Protein AF-A0A9C9YVS9-F1 (afdb_monomer_lite)

Sequence (128 aa):
MIAVLVFAVAVLLFAGLVVTGYFLALFRKDQLGMRKVLLALVAEMRADRQRLEKLQDRIDGVRREFSLQLAGDDDEVIAEAIRMARQGATAEQIRMTFDLRPSEANIIVSSHGRSARQETAAWQEVGL

Structure (mmCIF, N/CA/C/O backbone):
data_AF-A0A9C9YVS9-F1
#
_entry.id   AF-A0A9C9YVS9-F1
#
loop_
_atom_site.group_PDB
_atom_site.id
_atom_site.type_symbol
_atom_site.label_atom_id
_atom_site.label_alt_id
_atom_site.label_comp_id
_atom_site.label_asym_id
_atom_site.label_entity_id
_atom_site.label_seq_id
_atom_site.pdbx_PDB_ins_code
_atom_site.Cartn_x
_atom_site.Cartn_y
_atom_site.Cartn_z
_atom_site.occupancy
_atom_site.B_iso_or_equiv
_atom_site.auth_seq_id
_atom_site.auth_comp_id
_atom_site.auth_asym_id
_atom_site.auth_atom_id
_atom_site.pdbx_PDB_model_num
ATOM 1 N N . MET A 1 1 ? 48.724 6.780 -53.079 1.00 70.50 1 MET A N 1
ATOM 2 C CA . MET A 1 1 ? 48.610 7.308 -51.697 1.00 70.50 1 MET A CA 1
ATOM 3 C C . MET A 1 1 ? 47.251 7.941 -51.403 1.00 70.50 1 MET A C 1
ATOM 5 O O . MET A 1 1 ? 46.640 7.539 -50.426 1.00 70.50 1 MET A O 1
ATOM 9 N N . ILE A 1 2 ? 46.737 8.856 -52.236 1.00 85.06 2 ILE A N 1
ATOM 10 C CA . ILE A 1 2 ? 45.465 9.569 -51.978 1.00 85.06 2 ILE A CA 1
ATOM 11 C C . ILE A 1 2 ? 44.259 8.617 -51.846 1.00 85.06 2 ILE A C 1
ATOM 13 O O . ILE A 1 2 ? 43.499 8.729 -50.892 1.00 85.06 2 ILE A O 1
ATOM 17 N N . ALA A 1 3 ? 44.123 7.624 -52.732 1.00 85.25 3 ALA A N 1
ATOM 18 C CA . ALA A 1 3 ? 43.015 6.660 -52.682 1.00 85.25 3 ALA A CA 1
ATOM 19 C C . ALA A 1 3 ? 42.973 5.830 -51.381 1.00 85.25 3 ALA A C 1
ATOM 21 O O . ALA A 1 3 ? 41.900 5.550 -50.858 1.00 85.25 3 ALA A O 1
ATOM 22 N N . VAL A 1 4 ? 44.141 5.488 -50.826 1.00 88.88 4 VAL A N 1
ATOM 23 C CA . VAL A 1 4 ? 44.252 4.740 -49.561 1.00 88.88 4 VAL A CA 1
ATOM 24 C C . VAL A 1 4 ? 43.818 5.611 -48.380 1.00 88.88 4 VAL A C 1
ATOM 26 O O . VAL A 1 4 ? 43.120 5.136 -47.489 1.00 88.88 4 VAL A O 1
ATOM 29 N N . LEU A 1 5 ? 44.173 6.899 -48.401 1.00 90.62 5 LEU A N 1
ATOM 30 C CA . LEU A 1 5 ? 43.772 7.858 -47.372 1.00 90.62 5 LEU A CA 1
ATOM 31 C C . LEU A 1 5 ? 42.252 8.088 -47.380 1.00 90.62 5 LEU A C 1
ATOM 33 O O . LEU A 1 5 ? 41.618 8.055 -46.330 1.00 90.62 5 LEU A O 1
ATOM 37 N N . VAL A 1 6 ? 41.657 8.252 -48.566 1.00 90.62 6 VAL A N 1
ATOM 38 C CA . VAL A 1 6 ? 40.201 8.409 -48.724 1.00 90.62 6 VAL A CA 1
ATOM 39 C C . VAL A 1 6 ? 39.458 7.170 -48.222 1.00 90.62 6 VAL A C 1
ATOM 41 O O . VAL A 1 6 ? 38.469 7.298 -47.503 1.00 90.62 6 VAL A O 1
ATOM 44 N N . PHE A 1 7 ? 39.959 5.974 -48.538 1.00 92.56 7 PHE A N 1
ATOM 45 C CA . PHE A 1 7 ? 39.374 4.727 -48.052 1.00 92.56 7 PHE A CA 1
ATOM 46 C C . PHE A 1 7 ? 39.447 4.610 -46.522 1.00 92.56 7 PHE A C 1
ATOM 48 O O . PHE A 1 7 ? 38.448 4.294 -45.881 1.00 92.56 7 PHE A O 1
ATOM 55 N N . ALA A 1 8 ? 40.595 4.938 -45.921 1.00 91.25 8 ALA A N 1
ATOM 56 C CA . ALA A 1 8 ? 40.760 4.921 -44.468 1.00 91.25 8 ALA A CA 1
ATOM 57 C C . ALA A 1 8 ? 39.798 5.891 -43.756 1.00 91.25 8 ALA A C 1
ATOM 59 O O . ALA A 1 8 ? 39.190 5.529 -42.749 1.00 91.25 8 ALA A O 1
ATOM 60 N N . VAL A 1 9 ? 39.604 7.095 -44.306 1.00 92.50 9 VAL A N 1
ATOM 61 C CA . VAL A 1 9 ? 38.647 8.079 -43.773 1.00 92.50 9 VAL A CA 1
ATOM 62 C C . VAL A 1 9 ? 37.205 7.580 -43.901 1.00 92.50 9 VAL A C 1
ATOM 64 O O . VAL A 1 9 ? 36.436 7.693 -42.948 1.00 92.50 9 VAL A O 1
ATOM 67 N N . ALA A 1 10 ? 36.836 6.978 -45.036 1.00 92.06 10 ALA A N 1
ATOM 68 C CA . ALA A 1 10 ? 35.496 6.430 -45.243 1.00 92.06 10 ALA A CA 1
ATOM 69 C C . ALA A 1 10 ? 35.163 5.304 -44.247 1.00 92.06 10 ALA A C 1
ATOM 71 O O . ALA A 1 10 ? 34.064 5.276 -43.693 1.00 92.06 10 ALA A O 1
ATOM 72 N N . VAL A 1 11 ? 36.124 4.418 -43.965 1.00 93.81 11 VAL A N 1
ATOM 73 C CA . VAL A 1 11 ? 35.966 3.345 -42.969 1.00 93.81 11 VAL A CA 1
ATOM 74 C C . VAL A 1 11 ? 35.788 3.915 -41.560 1.00 93.81 11 VAL A C 1
ATOM 76 O O . VAL A 1 11 ? 34.925 3.450 -40.818 1.00 93.81 11 VAL A O 1
ATOM 79 N N . LEU A 1 12 ? 36.548 4.952 -41.200 1.00 92.94 12 LEU A N 1
ATOM 80 C CA . LEU A 1 12 ? 36.432 5.631 -39.905 1.00 92.94 12 LEU A CA 1
ATOM 81 C C . LEU A 1 12 ? 35.065 6.299 -39.716 1.00 92.94 12 LEU A C 1
ATOM 83 O O . LEU A 1 12 ? 34.452 6.160 -38.658 1.00 92.94 12 LEU A O 1
ATOM 87 N N . LEU A 1 13 ? 34.562 6.976 -40.751 1.00 93.62 13 LEU A N 1
ATOM 88 C CA . LEU A 1 13 ? 33.230 7.582 -40.728 1.00 93.62 13 LEU A CA 1
ATOM 89 C C . LEU A 1 13 ? 32.133 6.524 -40.607 1.00 93.62 13 LEU A C 1
ATOM 91 O O . LEU A 1 13 ? 31.203 6.692 -39.820 1.00 93.62 13 LEU A O 1
ATOM 95 N N . PHE A 1 14 ? 32.260 5.415 -41.339 1.00 94.12 14 PHE A N 1
ATOM 96 C CA . PHE A 1 14 ? 31.303 4.316 -41.266 1.00 94.12 14 PHE A CA 1
ATOM 97 C C . PHE A 1 14 ? 31.297 3.660 -39.880 1.00 94.12 14 PHE A C 1
ATOM 99 O O . PHE A 1 14 ? 30.232 3.464 -39.296 1.00 94.12 14 PHE A O 1
ATOM 106 N N . ALA A 1 15 ? 32.475 3.390 -39.312 1.00 92.31 15 ALA A N 1
ATOM 107 C CA . ALA A 1 15 ? 32.604 2.860 -37.958 1.00 92.31 15 ALA A CA 1
ATOM 108 C C . ALA A 1 15 ? 31.991 3.810 -36.917 1.00 92.31 15 ALA A C 1
ATOM 110 O O . ALA A 1 15 ? 31.237 3.366 -36.051 1.00 92.31 15 ALA A O 1
ATOM 111 N N . GLY A 1 16 ? 32.239 5.119 -37.0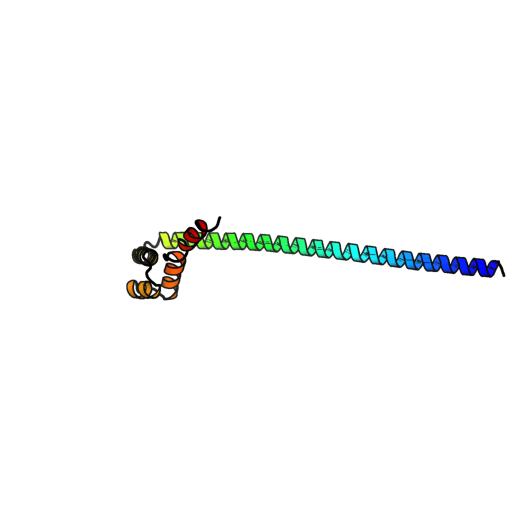41 1.00 91.44 16 GLY A N 1
ATOM 112 C CA . GLY A 1 16 ? 31.616 6.134 -36.192 1.00 91.44 16 GLY A CA 1
ATOM 113 C 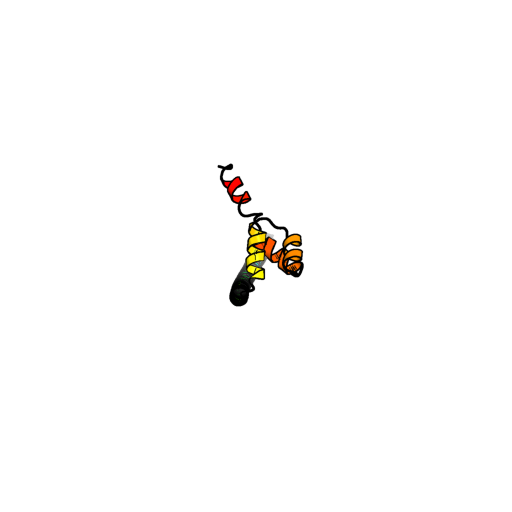C . GLY A 1 16 ? 30.089 6.099 -36.271 1.00 91.44 16 GLY A C 1
ATOM 114 O O . GLY A 1 16 ? 29.419 6.068 -35.242 1.00 91.44 16 GLY A O 1
ATOM 115 N N . LEU A 1 17 ? 29.533 6.008 -37.481 1.00 94.25 17 LEU A N 1
ATOM 116 C CA . LEU A 1 17 ? 28.087 5.980 -37.710 1.00 94.25 17 LEU A CA 1
ATOM 117 C C . LEU A 1 17 ? 27.430 4.721 -37.120 1.00 94.25 17 LEU A C 1
ATOM 119 O O . LEU A 1 17 ? 26.365 4.810 -36.507 1.00 94.25 17 LEU A O 1
ATOM 123 N N . VAL A 1 18 ? 28.092 3.564 -37.231 1.00 93.62 18 VAL A N 1
ATOM 124 C CA . VAL A 1 18 ? 27.640 2.305 -36.616 1.00 93.62 18 VAL A CA 1
ATOM 125 C C . VAL A 1 18 ? 27.635 2.407 -35.091 1.00 93.62 18 VAL A C 1
ATOM 127 O O . VAL A 1 18 ? 26.645 2.036 -34.460 1.00 93.62 18 VAL A O 1
ATOM 130 N N . VAL A 1 19 ? 28.698 2.952 -34.491 1.00 93.19 19 VAL A N 1
ATOM 131 C CA . VAL A 1 19 ? 28.785 3.134 -33.034 1.00 93.19 19 VAL A CA 1
ATOM 132 C C . VAL A 1 19 ? 27.699 4.094 -32.549 1.00 93.19 19 VAL A C 1
ATOM 134 O O . VAL A 1 19 ? 26.947 3.755 -31.637 1.00 93.19 19 VAL A O 1
ATOM 137 N N . THR A 1 20 ? 27.541 5.257 -33.185 1.00 91.56 20 THR A N 1
ATOM 138 C CA . THR A 1 20 ? 26.494 6.221 -32.818 1.00 91.56 20 THR A CA 1
ATOM 139 C C . THR A 1 20 ? 25.092 5.626 -32.967 1.00 91.56 20 THR A C 1
ATOM 141 O O . THR A 1 20 ? 24.258 5.800 -32.077 1.00 91.56 20 THR A O 1
ATOM 144 N N . GLY A 1 21 ? 24.831 4.879 -34.044 1.00 90.38 21 GLY A N 1
ATOM 145 C CA . GLY A 1 21 ? 23.557 4.189 -34.253 1.00 90.38 21 GLY A CA 1
ATOM 146 C C . GLY A 1 21 ? 23.270 3.129 -33.187 1.00 90.38 21 GLY A C 1
ATOM 147 O O . GLY A 1 21 ? 22.152 3.055 -32.673 1.00 90.38 21 GLY A O 1
ATOM 148 N N . TYR A 1 22 ? 24.289 2.357 -32.800 1.00 89.56 22 TYR A N 1
ATOM 149 C CA . TYR A 1 22 ? 24.189 1.355 -31.741 1.00 89.56 22 TYR A CA 1
ATOM 150 C C . TYR A 1 22 ? 23.870 1.987 -30.380 1.00 89.56 22 TYR A C 1
ATOM 152 O O . TYR A 1 22 ? 22.947 1.544 -29.693 1.00 89.56 22 TYR A O 1
ATOM 160 N N . PHE A 1 23 ? 24.557 3.076 -30.023 1.00 84.12 23 PHE A N 1
ATOM 161 C CA . PHE A 1 23 ? 24.257 3.828 -28.804 1.00 84.12 23 PHE A CA 1
ATOM 162 C C . PHE A 1 23 ? 22.829 4.391 -28.818 1.00 84.12 23 PHE A C 1
ATOM 164 O O . PHE A 1 23 ? 22.105 4.235 -27.836 1.00 84.12 23 PHE A O 1
ATOM 171 N N . LEU A 1 24 ? 22.368 4.970 -29.934 1.00 85.12 24 LEU A N 1
ATOM 172 C CA . LEU A 1 24 ? 20.992 5.471 -30.050 1.00 85.12 24 LEU A CA 1
ATOM 173 C C . LEU A 1 24 ? 19.940 4.368 -29.840 1.00 85.12 24 LEU A C 1
ATOM 175 O O . LEU A 1 24 ? 18.903 4.601 -29.212 1.00 85.12 24 LEU A O 1
ATOM 179 N N . ALA A 1 25 ? 20.197 3.169 -30.370 1.00 83.06 25 ALA A N 1
ATOM 180 C CA . ALA A 1 25 ? 19.311 2.020 -30.221 1.00 83.06 25 ALA A CA 1
ATOM 181 C C . ALA A 1 25 ? 19.241 1.531 -28.763 1.00 83.06 25 ALA A C 1
ATOM 183 O O . ALA A 1 25 ? 18.147 1.252 -28.265 1.00 83.06 25 ALA A O 1
ATOM 184 N N . LEU A 1 26 ? 20.382 1.493 -28.067 1.00 79.38 26 LEU A N 1
ATOM 185 C CA . LEU A 1 26 ? 20.467 1.183 -26.636 1.00 79.38 26 LEU A CA 1
ATOM 186 C C . LEU A 1 26 ? 19.678 2.186 -25.788 1.00 79.38 26 LEU A C 1
ATOM 188 O O . LEU A 1 26 ? 18.801 1.784 -25.025 1.00 79.38 26 LEU A O 1
ATOM 192 N N . PHE A 1 27 ? 19.896 3.487 -25.998 1.00 74.88 27 PHE A N 1
ATOM 193 C CA . PHE A 1 27 ? 19.186 4.533 -25.254 1.00 74.88 27 PHE A CA 1
ATOM 194 C C . PHE A 1 27 ? 17.665 4.475 -25.456 1.00 74.88 27 PHE A C 1
ATOM 196 O O . PHE A 1 27 ? 16.901 4.633 -24.501 1.00 74.88 27 PHE A O 1
ATOM 203 N N . ARG A 1 28 ? 17.193 4.207 -26.682 1.00 74.94 28 ARG A N 1
ATOM 204 C CA . ARG A 1 28 ? 15.754 4.022 -26.940 1.00 74.94 28 ARG A CA 1
ATOM 205 C C . ARG A 1 28 ? 15.189 2.800 -26.220 1.00 74.94 28 ARG A C 1
ATOM 207 O O . ARG A 1 28 ? 14.073 2.869 -25.702 1.00 74.94 28 ARG A O 1
ATOM 214 N N . LYS A 1 29 ? 15.934 1.693 -26.185 1.00 75.69 29 LYS A N 1
ATOM 215 C CA . LYS A 1 29 ? 15.510 0.460 -25.513 1.00 75.69 29 LYS A CA 1
ATOM 216 C C . LYS A 1 29 ? 15.389 0.656 -23.999 1.00 75.69 29 LYS A C 1
ATOM 218 O O . LYS A 1 29 ? 14.367 0.257 -23.438 1.00 75.69 29 LYS A O 1
ATOM 223 N N . ASP A 1 30 ? 16.345 1.338 -23.373 1.00 70.12 30 ASP A N 1
ATOM 224 C CA . ASP A 1 30 ? 16.315 1.621 -21.931 1.00 70.12 30 ASP A CA 1
ATOM 225 C C . ASP A 1 30 ? 15.153 2.536 -21.531 1.00 70.12 30 ASP A C 1
ATOM 227 O O . ASP A 1 30 ? 14.451 2.268 -20.551 1.00 70.12 30 ASP A O 1
ATOM 231 N N . GLN A 1 31 ? 14.859 3.572 -22.324 1.00 69.31 31 GLN A N 1
ATOM 232 C CA . GLN A 1 31 ? 13.717 4.446 -22.040 1.00 69.31 31 GLN A CA 1
ATOM 233 C C . GLN A 1 31 ? 12.365 3.737 -22.188 1.00 69.31 31 GLN A C 1
ATOM 235 O O . GLN A 1 31 ? 11.440 3.986 -21.410 1.00 69.31 31 GLN A O 1
ATOM 240 N N . LEU A 1 32 ? 12.235 2.834 -23.163 1.00 69.00 32 LEU A N 1
ATOM 241 C CA . LEU A 1 32 ? 11.024 2.030 -23.342 1.00 69.00 32 LEU A CA 1
ATOM 242 C C . LEU A 1 32 ? 10.856 0.993 -22.224 1.00 69.00 32 LEU A C 1
ATOM 244 O O . LEU A 1 32 ? 9.728 0.752 -21.791 1.00 69.00 32 LEU A O 1
ATOM 248 N N . GLY A 1 33 ? 11.957 0.412 -21.738 1.00 73.38 33 GLY A N 1
ATOM 249 C CA . GLY A 1 33 ? 11.962 -0.497 -20.591 1.00 73.38 33 GLY A CA 1
ATOM 250 C C . GLY A 1 33 ? 11.479 0.192 -19.316 1.00 73.38 33 GLY A C 1
ATOM 251 O O . GLY A 1 33 ? 10.507 -0.256 -18.708 1.00 73.38 33 GLY A O 1
ATOM 252 N N . MET A 1 34 ? 12.074 1.338 -18.969 1.00 73.38 34 MET A N 1
ATOM 253 C CA . MET A 1 34 ? 11.684 2.110 -17.781 1.00 73.38 34 MET A CA 1
ATOM 254 C C . MET A 1 34 ? 10.221 2.547 -17.809 1.00 73.38 34 MET A C 1
ATOM 256 O O . MET A 1 34 ? 9.526 2.423 -16.804 1.00 73.38 34 MET A O 1
ATOM 260 N N . ARG A 1 35 ? 9.716 3.018 -18.957 1.00 72.06 35 ARG A N 1
ATOM 261 C CA . ARG A 1 35 ? 8.303 3.416 -19.083 1.00 72.06 35 ARG A CA 1
ATOM 262 C C . ARG A 1 35 ? 7.350 2.254 -18.820 1.00 72.06 35 ARG A C 1
ATOM 264 O O . ARG A 1 35 ? 6.340 2.446 -18.153 1.00 72.06 35 ARG A O 1
ATOM 271 N N . LYS A 1 36 ? 7.667 1.052 -19.311 1.00 7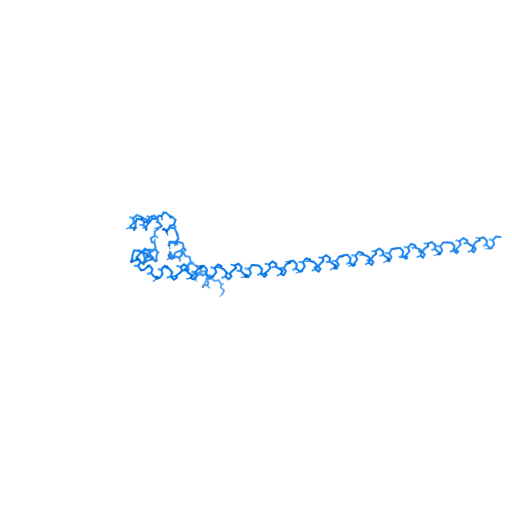3.69 36 LYS A N 1
ATOM 272 C CA . LYS A 1 36 ? 6.853 -0.146 -19.059 1.00 73.69 36 LYS A CA 1
ATOM 273 C C . LYS A 1 36 ? 6.867 -0.544 -17.586 1.00 73.69 36 LYS A C 1
ATOM 275 O O . LYS A 1 36 ? 5.809 -0.847 -17.048 1.00 73.69 36 LYS A O 1
ATOM 280 N N . VAL A 1 37 ? 8.031 -0.488 -16.937 1.00 77.81 37 VAL A N 1
ATOM 281 C CA . VAL A 1 37 ? 8.164 -0.782 -15.500 1.00 77.81 37 VAL A CA 1
ATOM 282 C C . VAL A 1 37 ? 7.387 0.232 -14.659 1.00 77.81 37 VAL A C 1
ATOM 284 O O . VAL A 1 37 ? 6.632 -0.162 -13.779 1.00 77.81 37 VAL A O 1
ATOM 287 N N . LEU A 1 38 ? 7.491 1.527 -14.974 1.00 77.06 38 LEU A N 1
ATOM 288 C CA . LEU A 1 38 ? 6.731 2.579 -14.293 1.00 77.06 38 LEU A CA 1
ATOM 289 C C . LEU A 1 38 ? 5.218 2.399 -14.464 1.00 77.06 38 LEU A C 1
ATOM 291 O O . LEU A 1 38 ? 4.474 2.533 -13.498 1.00 77.06 38 LEU A O 1
ATOM 295 N N . LEU A 1 39 ? 4.753 2.064 -15.670 1.00 81.75 39 LEU A N 1
ATOM 296 C CA . LEU A 1 39 ? 3.333 1.798 -15.916 1.00 81.75 39 LEU A CA 1
ATOM 297 C C . LEU A 1 39 ? 2.837 0.557 -15.165 1.00 81.75 39 LEU A C 1
ATOM 299 O O . LEU A 1 39 ? 1.736 0.592 -14.619 1.00 81.75 39 LEU A O 1
ATOM 303 N N . ALA A 1 40 ? 3.643 -0.505 -15.104 1.00 80.88 40 ALA A N 1
ATOM 304 C CA . ALA A 1 40 ? 3.321 -1.705 -14.338 1.00 80.88 40 ALA A CA 1
ATOM 305 C C . ALA A 1 40 ? 3.226 -1.400 -12.834 1.00 80.88 40 ALA A C 1
ATOM 307 O O . ALA A 1 40 ? 2.219 -1.726 -12.212 1.00 80.88 40 ALA A O 1
ATOM 308 N N . LEU A 1 41 ? 4.204 -0.674 -12.282 1.00 81.19 41 LEU A N 1
ATOM 309 C CA . LEU A 1 41 ? 4.218 -0.272 -10.874 1.00 81.19 41 LEU A CA 1
ATOM 310 C C . LEU A 1 41 ? 3.013 0.617 -10.520 1.00 81.19 41 LEU A C 1
ATOM 312 O O . LEU A 1 41 ? 2.378 0.440 -9.485 1.00 81.19 41 LEU A O 1
ATOM 316 N N . VAL A 1 42 ? 2.657 1.565 -11.393 1.00 83.31 42 VAL A N 1
ATOM 317 C CA . VAL A 1 42 ? 1.481 2.429 -11.196 1.00 83.31 42 VAL A CA 1
ATOM 318 C C . VAL A 1 42 ? 0.175 1.633 -11.263 1.00 83.31 42 VAL A C 1
ATOM 320 O O . VAL A 1 42 ? -0.752 1.925 -10.505 1.00 83.31 42 VAL A O 1
ATOM 323 N N . ALA A 1 43 ? 0.081 0.635 -12.143 1.00 82.25 43 ALA A N 1
ATOM 324 C CA . ALA A 1 43 ? -1.085 -0.242 -12.215 1.00 82.25 43 ALA A CA 1
ATOM 325 C C . ALA A 1 43 ? -1.233 -1.096 -10.946 1.00 82.25 43 ALA A C 1
ATOM 327 O O . ALA A 1 43 ? -2.338 -1.214 -10.417 1.00 82.25 43 ALA A O 1
ATOM 328 N N . GLU A 1 44 ? -0.125 -1.620 -10.424 1.00 80.81 44 GLU A N 1
ATOM 329 C CA . GLU A 1 44 ? -0.093 -2.418 -9.197 1.00 80.81 44 GLU A CA 1
ATOM 330 C C . GLU A 1 44 ? -0.471 -1.582 -7.965 1.00 80.81 44 GLU A C 1
ATOM 332 O O . GLU A 1 44 ? -1.393 -1.944 -7.236 1.00 80.81 44 GLU A O 1
ATOM 337 N N . MET A 1 45 ? 0.092 -0.375 -7.820 1.00 79.31 45 MET A N 1
ATOM 338 C CA . MET A 1 45 ? -0.296 0.563 -6.754 1.00 79.31 45 MET A CA 1
ATOM 339 C C . MET A 1 45 ? -1.788 0.935 -6.792 1.00 79.31 45 MET A C 1
ATOM 341 O O . MET A 1 45 ? -2.419 1.107 -5.747 1.00 79.31 45 MET A O 1
ATOM 345 N N . ARG A 1 46 ? -2.380 1.073 -7.987 1.00 82.56 46 ARG A N 1
ATOM 346 C CA . ARG A 1 46 ? -3.826 1.327 -8.127 1.00 82.56 46 ARG A CA 1
ATOM 347 C C . ARG A 1 46 ? -4.660 0.121 -7.703 1.00 82.56 46 ARG A C 1
ATOM 349 O O . ARG A 1 46 ? -5.678 0.308 -7.038 1.00 82.56 46 ARG A O 1
ATOM 356 N N . ALA A 1 47 ? -4.239 -1.087 -8.069 1.00 82.75 47 ALA A N 1
ATOM 357 C CA . ALA A 1 47 ? -4.916 -2.315 -7.664 1.00 82.75 47 ALA A CA 1
ATOM 358 C C . ALA A 1 47 ? -4.881 -2.496 -6.139 1.00 82.75 47 ALA A C 1
ATOM 360 O O . ALA A 1 47 ? -5.898 -2.842 -5.535 1.00 82.75 47 ALA A O 1
ATOM 361 N N . ASP A 1 48 ? -3.750 -2.188 -5.505 1.00 80.88 48 ASP A N 1
ATOM 362 C CA . ASP A 1 48 ? -3.615 -2.271 -4.051 1.00 80.88 48 ASP A CA 1
ATOM 363 C C . ASP A 1 48 ? -4.442 -1.211 -3.321 1.00 80.88 48 ASP A C 1
ATOM 365 O O . ASP A 1 48 ? -5.093 -1.534 -2.327 1.00 80.88 48 ASP A O 1
ATOM 369 N N . ARG A 1 49 ? -4.545 0.017 -3.851 1.00 80.44 49 ARG A N 1
ATOM 370 C CA . ARG A 1 49 ? -5.493 1.014 -3.321 1.00 80.44 49 ARG A CA 1
ATOM 371 C C . ARG A 1 49 ? -6.936 0.518 -3.342 1.00 80.44 49 ARG A C 1
ATOM 373 O O . ARG A 1 49 ? -7.617 0.606 -2.328 1.00 80.44 49 ARG A O 1
ATOM 380 N N . GLN A 1 50 ? -7.385 -0.063 -4.453 1.00 82.38 50 GLN A N 1
ATOM 381 C CA . GLN A 1 50 ? -8.745 -0.605 -4.551 1.00 82.38 50 GLN A CA 1
ATOM 382 C C . GLN A 1 50 ? -8.985 -1.773 -3.584 1.00 82.38 50 GLN A C 1
ATOM 384 O O . GLN A 1 50 ? -10.099 -1.965 -3.098 1.00 82.38 50 GLN A O 1
ATOM 389 N N . ARG A 1 51 ? -7.957 -2.581 -3.300 1.00 82.31 51 ARG A N 1
ATOM 390 C CA . ARG A 1 51 ? -8.040 -3.644 -2.287 1.00 82.31 51 ARG A CA 1
ATOM 391 C C . ARG A 1 51 ? -8.147 -3.068 -0.879 1.00 82.31 51 ARG A C 1
ATOM 393 O O . ARG A 1 51 ? -8.955 -3.567 -0.101 1.00 82.31 51 ARG A O 1
ATOM 400 N N . LEU A 1 52 ? -7.375 -2.025 -0.572 1.00 77.38 52 LEU A N 1
ATOM 401 C CA . LEU A 1 52 ? -7.429 -1.330 0.713 1.00 77.38 52 LEU A CA 1
ATOM 402 C C . LEU A 1 52 ? -8.784 -0.657 0.942 1.00 77.38 52 LEU A C 1
ATOM 404 O O . LEU A 1 52 ? -9.337 -0.803 2.023 1.00 77.38 52 LEU A O 1
ATOM 408 N N . GLU A 1 53 ? -9.361 -0.0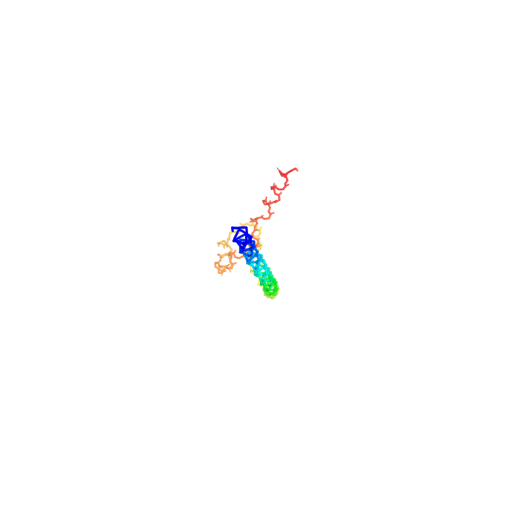12 -0.072 1.00 79.88 53 GLU A N 1
ATOM 409 C CA . GLU A 1 53 ? -10.712 0.564 0.010 1.00 79.88 53 GLU A CA 1
ATOM 410 C C . GLU A 1 53 ? -11.761 -0.514 0.315 1.00 79.88 53 GLU A C 1
ATOM 412 O O . GLU A 1 53 ? -12.542 -0.375 1.249 1.00 79.88 53 GLU A O 1
ATOM 417 N N . LYS A 1 54 ? -11.711 -1.662 -0.374 1.00 82.69 54 LYS A N 1
ATOM 418 C CA . LYS A 1 54 ? -12.618 -2.790 -0.089 1.00 82.69 54 LYS A CA 1
ATOM 419 C C . LYS A 1 54 ? -12.427 -3.385 1.307 1.00 82.69 54 LYS A C 1
ATOM 421 O O . LYS A 1 54 ? -13.386 -3.878 1.900 1.00 82.69 54 LYS A O 1
ATOM 426 N N . LEU A 1 55 ? -11.194 -3.413 1.810 1.00 83.19 55 LEU A N 1
ATOM 427 C CA . LEU A 1 55 ? -10.895 -3.857 3.172 1.00 83.19 55 LEU A CA 1
ATOM 428 C C . LEU A 1 55 ? -11.427 -2.859 4.200 1.00 83.19 55 LEU A C 1
ATOM 430 O O . LEU A 1 55 ? -12.028 -3.285 5.181 1.00 83.19 55 LEU A O 1
ATOM 434 N N . GLN A 1 56 ? -11.266 -1.561 3.947 1.00 83.38 56 GLN A N 1
ATOM 435 C CA . GLN A 1 56 ? -11.808 -0.495 4.780 1.00 83.38 56 GLN A CA 1
ATOM 436 C C . GLN A 1 56 ? -13.338 -0.574 4.841 1.00 83.38 56 GLN A C 1
ATOM 438 O O . GLN A 1 56 ? -13.895 -0.618 5.932 1.00 83.38 56 GLN A O 1
ATOM 443 N N . ASP A 1 57 ? -14.006 -0.736 3.697 1.00 80.25 57 ASP A N 1
ATOM 444 C CA . ASP A 1 57 ? -15.461 -0.913 3.634 1.00 80.25 57 ASP A CA 1
ATOM 445 C C . ASP A 1 57 ? -15.929 -2.149 4.417 1.00 80.25 57 ASP A C 1
ATOM 447 O O . ASP A 1 57 ? -16.954 -2.110 5.102 1.00 80.25 57 ASP A O 1
ATOM 451 N N . ARG A 1 58 ? -15.168 -3.253 4.356 1.00 82.69 58 ARG A N 1
ATOM 452 C CA . ARG A 1 58 ? -15.439 -4.451 5.167 1.00 82.69 58 ARG A CA 1
ATOM 453 C C . ARG A 1 58 ? -15.256 -4.186 6.655 1.00 82.69 58 ARG A C 1
ATOM 455 O O . ARG A 1 58 ? -16.100 -4.617 7.431 1.00 82.69 58 ARG A O 1
ATOM 462 N N . ILE A 1 59 ? -14.196 -3.487 7.055 1.00 82.25 59 ILE A N 1
ATOM 463 C CA . ILE A 1 59 ? -13.958 -3.114 8.455 1.00 82.25 59 ILE A CA 1
ATOM 464 C C . ILE A 1 59 ? -15.086 -2.212 8.958 1.00 82.25 59 ILE A C 1
ATOM 466 O O . ILE A 1 59 ? -15.611 -2.451 10.040 1.00 82.25 59 ILE A O 1
ATOM 470 N N . ASP A 1 60 ? -15.513 -1.228 8.171 1.00 76.25 60 ASP A N 1
ATOM 471 C CA . ASP A 1 60 ? -16.602 -0.322 8.540 1.00 76.25 60 ASP A CA 1
ATOM 472 C C . ASP A 1 60 ? -17.971 -1.016 8.544 1.00 76.25 60 ASP A C 1
ATOM 474 O O . ASP A 1 60 ? -18.860 -0.629 9.305 1.00 76.25 60 ASP A O 1
ATOM 478 N N . GLY A 1 61 ? -18.156 -2.049 7.718 1.00 74.94 61 GLY A N 1
ATOM 479 C CA . GLY A 1 61 ? -19.315 -2.941 7.763 1.00 74.94 61 GLY A CA 1
ATOM 480 C C . GLY A 1 61 ? -19.335 -3.784 9.036 1.00 74.94 61 GLY A C 1
ATOM 481 O O . GLY A 1 61 ? -20.306 -3.736 9.783 1.00 74.94 61 GLY A O 1
ATOM 482 N N . VAL A 1 62 ? -18.228 -4.467 9.333 1.00 76.50 62 VAL A N 1
ATOM 483 C CA . VAL A 1 62 ? -18.051 -5.270 10.552 1.00 76.50 62 VAL A CA 1
ATOM 484 C C . VAL A 1 62 ? -18.193 -4.399 11.799 1.00 76.50 62 VAL A C 1
ATOM 486 O O . VAL A 1 62 ? -18.883 -4.773 12.736 1.00 76.50 62 VAL A O 1
ATOM 489 N N . ARG A 1 63 ? -17.622 -3.192 11.808 1.00 74.19 63 ARG A N 1
ATOM 490 C CA . ARG A 1 63 ? -17.767 -2.236 12.912 1.00 74.19 63 ARG A CA 1
ATOM 491 C C . ARG A 1 63 ? -19.217 -1.803 13.112 1.00 74.19 63 ARG A C 1
ATOM 493 O O . ARG A 1 63 ? -19.647 -1.678 14.254 1.00 74.19 63 ARG A O 1
ATOM 500 N N . ARG A 1 64 ? -19.966 -1.577 12.026 1.00 70.00 64 ARG A N 1
ATOM 501 C CA . ARG A 1 64 ? -21.403 -1.275 12.093 1.00 70.00 64 ARG A CA 1
ATOM 502 C C . ARG A 1 64 ? -22.197 -2.461 12.629 1.00 70.00 64 ARG A C 1
ATOM 504 O O . ARG A 1 64 ? -23.018 -2.264 13.516 1.00 70.00 64 ARG A O 1
ATOM 511 N N . GLU A 1 65 ? -21.913 -3.668 12.158 1.00 71.31 65 GLU A N 1
ATOM 512 C CA . GLU A 1 65 ? -22.546 -4.901 12.634 1.00 71.31 65 GLU A CA 1
ATOM 513 C C . GLU A 1 65 ? -22.262 -5.148 14.121 1.00 71.31 65 GLU A C 1
ATOM 515 O O . GLU A 1 65 ? -23.198 -5.337 14.890 1.00 71.31 65 GLU A O 1
ATOM 520 N N . PHE A 1 66 ? -21.007 -5.001 14.560 1.00 69.25 66 PHE A N 1
ATOM 521 C CA . PHE A 1 66 ? -20.644 -5.039 15.977 1.00 69.25 66 PHE A CA 1
ATOM 522 C C . PHE A 1 66 ? -21.337 -3.942 16.782 1.00 69.25 66 PHE A C 1
ATOM 524 O O . PHE A 1 66 ? -21.807 -4.210 17.877 1.00 69.25 66 PHE A O 1
ATOM 531 N N . SER A 1 67 ? -21.430 -2.712 16.267 1.00 62.12 67 SER A N 1
ATOM 532 C CA . SER A 1 67 ? -22.119 -1.632 16.984 1.00 62.12 67 SER A CA 1
ATOM 533 C C . SER A 1 67 ? -23.626 -1.862 17.104 1.00 62.12 67 SER A C 1
ATOM 535 O O . SER A 1 67 ? -24.210 -1.479 18.108 1.00 62.12 67 SER A O 1
ATOM 537 N N . LEU A 1 68 ? -24.246 -2.499 16.106 1.00 56.72 68 LEU A N 1
ATOM 538 C CA . LEU A 1 68 ? -25.662 -2.860 16.128 1.00 56.72 68 LEU A CA 1
ATOM 539 C C . LEU A 1 68 ? -25.918 -4.062 17.040 1.00 56.72 68 LEU A C 1
ATOM 541 O O . LEU A 1 68 ? -26.930 -4.072 17.726 1.00 56.72 68 LEU A O 1
ATOM 545 N N . GLN A 1 69 ? -25.001 -5.033 17.096 1.00 58.84 69 GLN A N 1
ATOM 546 C CA . GLN A 1 69 ? -25.048 -6.118 18.080 1.00 58.84 69 GLN A CA 1
ATOM 547 C C . GLN A 1 69 ? -24.858 -5.585 19.502 1.00 58.84 69 GLN A C 1
ATOM 549 O O . GLN A 1 69 ? -25.668 -5.901 20.356 1.00 58.84 69 GLN A O 1
ATOM 554 N N . LEU A 1 70 ? -23.888 -4.695 19.741 1.00 58.28 70 LEU A N 1
ATOM 555 C CA . LEU A 1 70 ? -23.708 -4.042 21.047 1.00 58.28 70 LEU A CA 1
ATOM 556 C C . LEU A 1 70 ? -24.872 -3.121 21.442 1.00 58.28 70 LEU A C 1
ATOM 558 O O . LEU A 1 70 ? -25.030 -2.838 22.619 1.00 58.28 70 LEU A O 1
ATOM 562 N N . ALA A 1 71 ? -25.628 -2.588 20.479 1.00 53.50 71 ALA A N 1
ATOM 563 C CA . ALA A 1 71 ? -26.816 -1.777 20.751 1.00 53.50 71 ALA A CA 1
ATOM 564 C C . ALA A 1 71 ? -28.099 -2.618 20.876 1.00 53.50 71 ALA A C 1
ATOM 566 O O . ALA A 1 71 ? -29.098 -2.116 21.375 1.00 53.50 71 ALA A O 1
ATOM 567 N N . GLY A 1 72 ? -28.096 -3.855 20.366 1.00 48.53 72 GLY A N 1
ATOM 568 C CA . GLY A 1 72 ? -29.187 -4.822 20.513 1.00 48.53 72 GLY A CA 1
ATOM 569 C C . GLY A 1 72 ? -29.054 -5.670 21.779 1.00 48.53 72 GLY A C 1
ATOM 570 O O . GLY A 1 72 ? -30.066 -5.992 22.395 1.00 48.53 72 GLY A O 1
ATOM 571 N N . ASP A 1 73 ? -27.820 -5.969 22.190 1.00 50.44 73 ASP A N 1
ATOM 572 C CA . ASP A 1 73 ? -27.477 -6.441 23.530 1.00 50.44 73 ASP A CA 1
ATOM 573 C C . ASP A 1 73 ? -27.393 -5.221 24.457 1.00 50.44 73 ASP A C 1
ATOM 575 O O . ASP A 1 73 ? -26.314 -4.742 24.807 1.00 50.44 73 ASP A O 1
ATOM 579 N N . ASP A 1 74 ? -28.559 -4.696 24.837 1.00 52.97 74 ASP A N 1
ATOM 580 C CA . ASP A 1 74 ? -28.738 -3.839 26.014 1.00 52.97 74 ASP A CA 1
ATOM 581 C C . ASP A 1 74 ? -28.355 -4.630 27.287 1.00 52.97 74 ASP A C 1
ATOM 583 O O . ASP A 1 74 ? -29.184 -4.949 28.139 1.00 52.97 74 ASP A O 1
ATOM 587 N N . ASP A 1 75 ? -27.073 -4.959 27.435 1.00 66.19 75 ASP A N 1
ATOM 588 C CA . ASP A 1 75 ? -26.491 -5.303 28.720 1.00 66.19 75 ASP A CA 1
ATOM 589 C C . ASP A 1 75 ? -26.248 -3.973 29.435 1.00 66.19 75 ASP A C 1
ATOM 591 O O . ASP A 1 75 ? -25.262 -3.268 29.201 1.00 66.19 75 ASP A O 1
ATOM 595 N N . GLU A 1 76 ? -27.174 -3.610 30.321 1.00 71.75 76 GLU A N 1
ATOM 596 C CA . GLU A 1 76 ? -27.089 -2.475 31.254 1.00 71.75 76 GLU A CA 1
ATOM 597 C C . GLU A 1 76 ? -25.697 -2.386 31.926 1.00 71.75 76 GLU A C 1
ATOM 599 O O . GLU A 1 76 ? -25.166 -1.304 32.179 1.00 71.75 76 GLU A O 1
ATOM 604 N N . VAL A 1 77 ? -25.055 -3.544 32.091 1.00 75.06 77 VAL A N 1
ATOM 605 C CA . VAL A 1 77 ? -23.667 -3.761 32.514 1.00 75.06 77 VAL A CA 1
ATOM 606 C C . VAL A 1 77 ? -22.642 -3.030 31.633 1.00 75.06 77 VAL A C 1
ATOM 608 O O . VAL A 1 77 ? -21.755 -2.354 32.155 1.00 75.06 77 VAL A O 1
ATOM 611 N N . ILE A 1 78 ? -22.743 -3.122 30.303 1.00 77.38 78 ILE A N 1
ATOM 612 C CA . ILE A 1 78 ? -21.826 -2.459 29.362 1.00 77.38 78 ILE A CA 1
ATOM 613 C C . ILE A 1 78 ? -22.063 -0.949 29.373 1.00 77.38 78 ILE A C 1
ATOM 615 O O . ILE A 1 78 ? -21.104 -0.172 29.388 1.00 77.38 78 ILE A O 1
ATOM 619 N N . ALA A 1 79 ? -23.326 -0.518 29.409 1.00 78.81 79 ALA A N 1
ATOM 620 C CA . ALA A 1 79 ? -23.665 0.898 29.514 1.00 78.81 79 ALA A CA 1
ATOM 621 C C . ALA A 1 79 ? -23.079 1.511 30.799 1.00 78.81 79 ALA A C 1
ATOM 623 O O . ALA A 1 79 ? -22.455 2.577 30.753 1.00 78.81 79 ALA A O 1
ATOM 624 N N . GLU A 1 80 ? -23.195 0.810 31.928 1.00 81.06 80 GLU A N 1
ATOM 625 C CA . GLU A 1 80 ? -22.640 1.228 33.213 1.00 81.06 80 GLU A CA 1
ATOM 626 C C . GLU A 1 80 ? -21.102 1.205 33.228 1.00 81.06 80 GLU A C 1
ATOM 628 O O . GLU A 1 80 ? -20.466 2.171 33.662 1.00 81.06 80 GLU A O 1
ATOM 633 N N . ALA A 1 81 ? -20.482 0.171 32.654 1.00 81.75 81 ALA A N 1
ATOM 634 C CA . ALA A 1 81 ? -19.035 0.089 32.468 1.00 81.75 81 ALA A CA 1
ATOM 635 C C . ALA A 1 81 ? -18.491 1.261 31.634 1.00 81.75 81 ALA A C 1
ATOM 637 O O . ALA A 1 81 ? -17.472 1.866 31.981 1.00 81.75 81 ALA A O 1
ATOM 638 N N . ILE A 1 82 ? -19.196 1.653 30.568 1.00 81.88 82 ILE A N 1
ATOM 639 C CA . ILE A 1 82 ? -18.863 2.833 29.760 1.00 81.88 82 ILE A CA 1
ATOM 640 C C . ILE A 1 82 ? -18.987 4.119 30.587 1.00 81.88 82 ILE A C 1
ATOM 642 O O . ILE A 1 82 ? -18.134 5.004 30.460 1.00 81.88 82 ILE A O 1
ATOM 646 N N . ARG A 1 83 ? -20.007 4.253 31.450 1.00 82.12 83 ARG A N 1
ATOM 647 C CA . ARG A 1 83 ? -20.111 5.409 32.363 1.00 82.12 83 ARG A CA 1
ATOM 648 C C . ARG A 1 83 ? -18.927 5.464 33.321 1.00 82.12 83 ARG A C 1
ATOM 650 O O . ARG A 1 83 ? -18.328 6.532 33.446 1.00 82.12 83 ARG A O 1
ATOM 657 N N . MET A 1 84 ? -18.545 4.339 33.929 1.00 84.50 84 MET A N 1
ATOM 658 C CA . MET A 1 84 ? -17.370 4.264 34.804 1.00 84.50 84 MET A CA 1
ATOM 659 C C . MET A 1 84 ? -16.081 4.634 34.059 1.00 84.50 84 MET A C 1
ATOM 661 O O . MET A 1 84 ? -15.306 5.457 34.549 1.00 84.50 84 MET A O 1
ATOM 665 N N . ALA A 1 85 ? -15.876 4.135 32.836 1.00 82.88 85 ALA A N 1
ATOM 666 C CA . ALA A 1 85 ? -14.732 4.526 32.004 1.00 82.88 85 ALA A CA 1
ATOM 667 C C . ALA A 1 85 ? -14.711 6.039 31.725 1.00 82.88 85 ALA A C 1
ATOM 669 O O . ALA A 1 85 ? -13.685 6.703 31.903 1.00 82.88 85 ALA A O 1
ATOM 670 N N . ARG A 1 86 ? -15.862 6.625 31.370 1.00 81.69 86 ARG A N 1
ATOM 671 C CA . ARG A 1 86 ? -16.011 8.079 31.174 1.00 81.69 86 ARG A CA 1
ATOM 672 C C . ARG A 1 86 ? -15.795 8.883 32.454 1.00 81.69 86 ARG A C 1
ATOM 674 O O . ARG A 1 86 ? -15.495 10.074 32.369 1.00 81.69 86 ARG A O 1
ATOM 681 N N . GLN A 1 87 ? -15.953 8.275 33.627 1.00 85.88 87 GLN A N 1
ATOM 682 C CA . GLN A 1 87 ? -15.646 8.871 34.931 1.00 85.88 87 GLN A CA 1
ATOM 683 C C . GLN A 1 87 ? -14.164 8.757 35.318 1.00 85.88 87 GLN A C 1
ATOM 685 O O . GLN A 1 87 ? -13.747 9.392 36.282 1.00 85.88 87 GLN A O 1
ATOM 690 N N . GLY A 1 88 ? -13.357 8.050 34.519 1.00 82.75 88 GLY A N 1
ATOM 691 C CA . GLY A 1 88 ? -11.924 7.865 34.745 1.00 82.75 88 GLY A CA 1
ATOM 692 C C . GLY A 1 88 ? -11.568 6.546 35.430 1.00 82.75 88 GLY A C 1
ATOM 693 O O . GLY A 1 88 ? -10.439 6.404 35.892 1.00 82.75 88 GLY A O 1
ATOM 694 N N . ALA A 1 89 ? -12.500 5.590 35.504 1.00 85.12 89 ALA A N 1
ATOM 695 C CA . ALA A 1 89 ? -12.203 4.267 36.035 1.00 85.12 89 ALA A CA 1
ATOM 696 C C . ALA A 1 89 ? -11.188 3.529 35.151 1.00 85.12 89 ALA A C 1
ATOM 698 O O . ALA A 1 89 ? -11.228 3.607 33.918 1.00 85.12 89 ALA A O 1
ATOM 699 N N . THR A 1 90 ? -10.279 2.796 35.790 1.00 87.31 90 THR A N 1
ATOM 700 C CA . THR A 1 90 ? -9.279 1.980 35.096 1.00 87.31 90 THR A CA 1
ATOM 701 C C . THR A 1 90 ? -9.892 0.675 34.596 1.00 87.31 90 THR A C 1
ATOM 703 O O . THR A 1 90 ? -10.920 0.217 35.100 1.00 87.31 90 THR A O 1
ATOM 706 N N . ALA A 1 91 ? -9.244 0.039 33.616 1.00 85.81 91 ALA A N 1
ATOM 707 C CA . ALA A 1 91 ? -9.733 -1.223 33.061 1.00 85.81 91 ALA A CA 1
ATOM 708 C C . ALA A 1 91 ? -9.845 -2.297 34.152 1.00 85.81 91 ALA A C 1
ATOM 710 O O . ALA A 1 91 ? -10.787 -3.077 34.162 1.00 85.81 91 ALA A O 1
ATOM 711 N N . GLU A 1 92 ? -8.943 -2.270 35.131 1.00 87.44 92 GLU A N 1
ATOM 712 C CA . GLU A 1 92 ? -8.966 -3.189 36.262 1.00 87.44 92 GLU A CA 1
ATOM 713 C C . GLU A 1 92 ? -10.175 -2.970 37.186 1.00 87.44 92 GLU A C 1
ATOM 715 O O . GLU A 1 92 ? -10.797 -3.932 37.627 1.00 87.44 92 GLU A O 1
ATOM 720 N N . GLN A 1 93 ? -10.571 -1.717 37.426 1.00 87.12 93 GLN A N 1
ATOM 721 C CA . GLN A 1 93 ? -11.754 -1.401 38.233 1.00 87.12 93 GLN A CA 1
ATOM 722 C C . GLN A 1 93 ? -13.043 -1.851 37.545 1.00 87.12 93 GLN A C 1
ATOM 724 O O . GLN A 1 93 ? -13.917 -2.432 38.182 1.00 87.12 93 GLN A O 1
ATOM 729 N N . ILE A 1 94 ? -13.149 -1.625 36.236 1.00 86.00 94 ILE A N 1
ATOM 730 C CA . ILE A 1 94 ? -14.310 -2.046 35.445 1.00 86.00 94 ILE A CA 1
ATOM 731 C C . ILE A 1 94 ? -14.379 -3.577 35.375 1.00 86.00 94 ILE A C 1
ATOM 733 O O . ILE A 1 94 ? -15.449 -4.151 35.559 1.00 86.00 94 ILE A O 1
ATOM 737 N N . ARG A 1 95 ? -13.229 -4.240 35.200 1.00 88.88 95 ARG A N 1
ATOM 738 C CA . ARG A 1 95 ? -13.101 -5.702 35.223 1.00 88.88 95 ARG A CA 1
ATOM 739 C C . 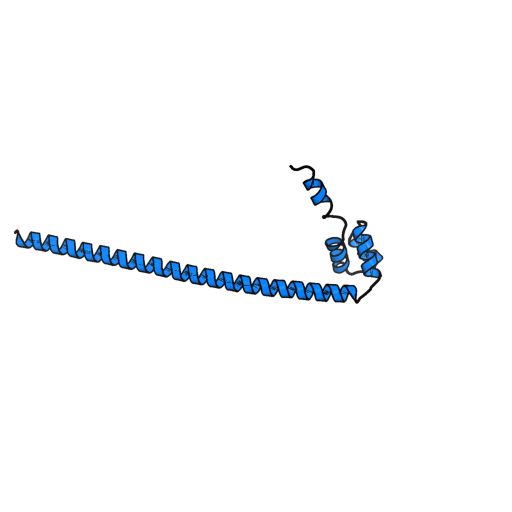ARG A 1 95 ? -13.658 -6.301 36.510 1.00 88.88 95 ARG A C 1
ATOM 741 O O . ARG A 1 95 ? -14.469 -7.213 36.450 1.00 88.88 95 ARG A O 1
ATOM 748 N N . MET A 1 96 ? -13.241 -5.770 37.659 1.00 88.94 96 MET A N 1
ATOM 749 C CA . MET A 1 96 ? -13.689 -6.260 38.966 1.00 88.94 96 MET A CA 1
ATOM 750 C C . MET A 1 96 ? -15.161 -5.942 39.255 1.00 88.94 96 MET A C 1
ATOM 752 O O . MET A 1 96 ? -15.817 -6.711 39.947 1.00 88.94 96 MET A O 1
ATOM 756 N N . THR A 1 97 ? -15.675 -4.814 38.756 1.00 87.81 97 THR A N 1
ATOM 757 C CA . THR A 1 97 ? -17.040 -4.348 39.071 1.00 87.81 97 THR A CA 1
ATOM 758 C C . THR A 1 97 ? -18.108 -5.097 38.276 1.00 87.81 97 THR A C 1
ATOM 760 O O . THR A 1 97 ? -19.185 -5.361 38.800 1.00 87.81 97 THR A O 1
ATOM 763 N N . PHE A 1 98 ? -17.807 -5.455 37.028 1.00 83.31 98 PHE A N 1
ATOM 764 C CA . PHE A 1 98 ? -18.769 -6.053 36.096 1.00 83.31 98 PHE A CA 1
ATOM 765 C C . PHE A 1 98 ? -18.407 -7.486 35.680 1.00 83.31 98 PHE A C 1
ATOM 767 O O . PHE A 1 98 ? -18.993 -8.003 34.737 1.00 83.31 98 PHE A O 1
ATOM 774 N N . ASP A 1 99 ? -17.426 -8.103 36.351 1.00 83.56 99 ASP A N 1
ATOM 775 C CA . ASP A 1 99 ? -16.889 -9.444 36.051 1.00 83.56 99 ASP A CA 1
ATOM 776 C C . ASP A 1 99 ? -16.541 -9.656 34.562 1.00 83.56 99 ASP A C 1
ATOM 778 O O . ASP A 1 99 ? -16.738 -10.717 33.972 1.00 83.56 99 ASP A O 1
ATOM 782 N N . LEU A 1 100 ? -16.028 -8.603 33.920 1.00 80.00 100 LEU A N 1
ATOM 783 C CA . LEU A 1 100 ? -15.683 -8.629 32.499 1.00 80.00 100 LEU A CA 1
ATOM 784 C C . LEU A 1 100 ? -14.341 -9.323 32.263 1.00 80.00 100 LEU A C 1
ATOM 786 O O . LEU A 1 100 ? -13.458 -9.363 33.126 1.00 80.00 100 LEU A O 1
ATOM 790 N N . ARG A 1 101 ? -14.111 -9.800 31.037 1.00 81.94 101 ARG A N 1
ATOM 791 C CA . ARG A 1 101 ? -12.783 -10.284 30.644 1.00 81.94 101 ARG A CA 1
ATOM 792 C C . ARG A 1 101 ? -11.784 -9.119 30.597 1.00 81.94 101 ARG A C 1
ATOM 794 O O . ARG A 1 101 ? -12.154 -7.995 30.245 1.00 81.94 101 ARG A O 1
ATOM 801 N N . PRO A 1 102 ? -10.482 -9.368 30.850 1.00 81.56 102 PRO A N 1
ATOM 802 C CA . PRO A 1 102 ? -9.452 -8.329 30.763 1.00 81.56 102 PRO A CA 1
ATOM 803 C C . PRO A 1 102 ? -9.442 -7.580 29.421 1.00 81.56 102 PRO A C 1
ATOM 805 O O . PRO A 1 102 ? -9.218 -6.373 29.379 1.00 81.56 102 PRO A O 1
ATOM 808 N N . SER A 1 103 ? -9.713 -8.282 28.316 1.00 80.00 103 SER A N 1
ATOM 809 C CA . SER A 1 103 ? -9.803 -7.685 26.980 1.00 80.00 103 SER A CA 1
ATOM 810 C C . SER A 1 103 ? -11.008 -6.756 26.825 1.00 80.00 103 SER A C 1
ATOM 812 O O . SER A 1 103 ? -10.869 -5.691 26.236 1.00 80.00 103 SER A O 1
ATOM 814 N N . GLU A 1 104 ? -12.167 -7.119 27.376 1.00 79.56 104 GLU A N 1
ATOM 815 C CA . GLU A 1 104 ? -13.404 -6.327 27.296 1.00 79.56 104 GLU A CA 1
ATOM 816 C C . GLU A 1 104 ? -13.266 -5.028 28.091 1.00 79.56 104 GLU A C 1
ATOM 818 O O . GLU A 1 104 ? -13.513 -3.944 27.563 1.00 79.56 104 GLU A O 1
ATOM 823 N N . ALA A 1 105 ? -12.749 -5.108 29.319 1.00 82.75 105 ALA A N 1
ATOM 824 C CA . ALA A 1 105 ? -12.519 -3.927 30.143 1.00 82.75 105 ALA A CA 1
ATOM 825 C C . ALA A 1 105 ? -11.464 -2.978 29.536 1.00 82.75 105 ALA A C 1
ATOM 827 O O . ALA A 1 105 ? -11.639 -1.756 29.553 1.00 82.75 105 ALA A O 1
ATOM 828 N N . ASN A 1 106 ? -10.400 -3.522 28.927 1.00 83.56 106 ASN A N 1
ATOM 829 C CA . ASN A 1 106 ? -9.404 -2.728 28.200 1.00 83.56 106 ASN A CA 1
ATOM 830 C C . ASN A 1 106 ? -9.997 -2.031 26.971 1.00 83.56 106 ASN A C 1
ATOM 832 O O . ASN A 1 106 ? -9.672 -0.871 26.705 1.00 83.56 106 ASN A O 1
ATOM 836 N N . ILE A 1 107 ? -10.880 -2.704 26.229 1.00 80.81 107 ILE A N 1
ATOM 837 C CA . ILE A 1 107 ? -11.583 -2.099 25.092 1.00 80.81 107 ILE A CA 1
ATOM 838 C C . ILE A 1 107 ? -12.464 -0.950 25.583 1.00 80.81 107 ILE A C 1
ATOM 840 O O . ILE A 1 107 ? -12.397 0.137 25.017 1.00 80.81 107 ILE A O 1
ATOM 844 N N . ILE A 1 108 ? -13.228 -1.135 26.662 1.00 81.44 108 ILE A N 1
ATOM 845 C CA . ILE A 1 108 ? -14.127 -0.104 27.200 1.00 81.44 108 ILE A CA 1
ATOM 846 C C . ILE A 1 108 ? -13.346 1.142 27.646 1.00 81.44 108 ILE A C 1
ATOM 848 O O . ILE A 1 108 ? -13.698 2.253 27.250 1.00 81.44 108 ILE A O 1
ATOM 852 N N . VAL A 1 109 ? -12.243 0.986 28.385 1.00 83.62 109 VAL A N 1
ATOM 853 C CA . VAL A 1 109 ? -11.423 2.134 28.820 1.00 83.62 109 VAL A CA 1
ATOM 854 C C . VAL A 1 109 ? -10.679 2.795 27.665 1.00 83.62 109 VAL A C 1
ATOM 856 O O . VAL A 1 109 ? -10.623 4.018 27.609 1.00 83.62 109 VAL A O 1
ATOM 859 N N . SER A 1 110 ? -10.140 2.038 26.711 1.00 81.12 110 SER A N 1
ATOM 860 C CA . SER A 1 110 ? -9.430 2.638 25.568 1.00 81.12 110 SER A CA 1
ATOM 861 C C . SER A 1 110 ? -10.360 3.361 24.586 1.00 81.12 110 SER A C 1
ATOM 863 O O . SER A 1 110 ? -9.960 4.348 23.974 1.00 81.12 110 SER A O 1
ATOM 865 N N . SER A 1 111 ? -11.609 2.908 24.445 1.00 75.81 111 SER A N 1
ATOM 866 C CA . SER A 1 111 ? -12.586 3.506 23.524 1.00 75.81 111 SER A CA 1
ATOM 867 C C . SER A 1 111 ? -13.452 4.602 24.160 1.00 75.81 111 SER A C 1
ATOM 869 O O . SER A 1 111 ? -13.870 5.525 23.457 1.00 75.81 111 SER A O 1
ATOM 871 N N . HIS A 1 112 ? -13.703 4.533 25.473 1.00 78.69 112 HIS A N 1
ATOM 872 C CA . HIS A 1 112 ? -14.626 5.428 26.187 1.00 78.69 112 HIS A CA 1
ATOM 873 C C . HIS A 1 112 ? -14.026 6.105 27.431 1.00 78.69 112 HIS A C 1
ATOM 875 O O . HIS A 1 112 ? -14.705 6.921 28.060 1.00 78.69 112 HIS A O 1
ATOM 881 N N . GLY A 1 113 ? -12.782 5.788 27.796 1.00 72.38 113 GLY A N 1
ATOM 882 C CA . GLY A 1 113 ? -12.079 6.380 28.930 1.00 72.38 113 GLY A CA 1
ATOM 883 C C . GLY A 1 113 ? -11.835 7.878 28.766 1.00 72.38 113 GLY A C 1
ATOM 884 O O . GLY A 1 113 ? -11.690 8.394 27.657 1.00 72.38 113 GLY A O 1
ATOM 885 N N . ARG A 1 114 ? -11.776 8.598 29.892 1.00 68.88 114 ARG A N 1
ATOM 886 C CA . ARG A 1 114 ? -11.604 10.065 29.916 1.00 68.88 114 ARG A CA 1
ATOM 887 C C . ARG A 1 114 ? -10.231 10.546 29.393 1.00 68.88 114 ARG A C 1
ATOM 889 O O . ARG A 1 114 ? -10.062 11.732 29.122 1.00 68.88 114 ARG A O 1
ATOM 896 N N . SER A 1 115 ? -9.269 9.658 29.166 1.00 57.50 115 SER A N 1
ATOM 897 C CA . SER A 1 115 ? -7.888 10.021 28.829 1.00 57.50 115 SER A CA 1
ATOM 898 C C . SER A 1 115 ? -7.603 9.920 27.326 1.00 57.50 115 SER A C 1
ATOM 900 O O . SER A 1 115 ? -7.147 8.882 26.865 1.00 57.50 115 SER A O 1
ATOM 902 N N . ALA A 1 116 ? -7.907 10.990 26.576 1.00 49.25 116 ALA A N 1
ATOM 903 C CA . ALA A 1 116 ? -7.164 11.433 25.372 1.00 49.25 116 ALA A CA 1
ATOM 904 C C . ALA A 1 116 ? -7.860 12.583 24.617 1.00 49.25 116 ALA A C 1
ATOM 906 O O . ALA A 1 116 ? -7.194 13.328 23.909 1.00 49.25 116 ALA A O 1
ATOM 907 N N . ARG A 1 117 ? -9.186 12.767 24.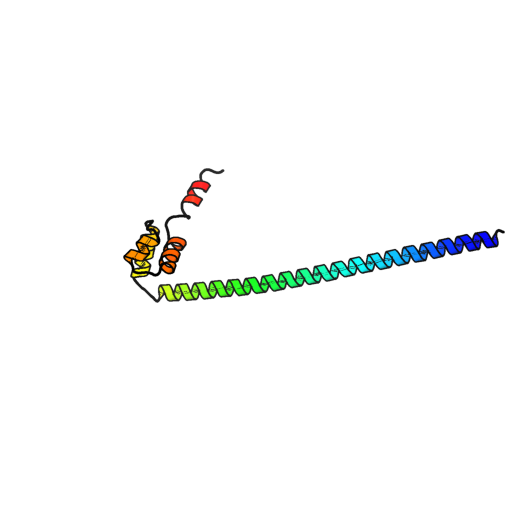741 1.00 50.12 117 ARG A N 1
ATOM 908 C CA . ARG A 1 117 ? -9.884 13.846 24.002 1.00 50.12 117 ARG A CA 1
ATOM 909 C C . ARG A 1 117 ? -9.747 15.237 24.624 1.00 50.12 117 ARG A C 1
ATOM 911 O O . ARG A 1 117 ? -9.932 16.216 23.912 1.00 50.12 117 ARG A O 1
ATOM 918 N N . GLN A 1 118 ? -9.446 15.344 25.920 1.00 49.59 118 GLN A N 1
ATOM 919 C CA . GLN A 1 118 ? -9.320 16.646 26.592 1.00 49.59 118 GLN A CA 1
ATOM 920 C C . GLN A 1 118 ? -7.892 17.208 26.586 1.00 49.59 118 GLN A C 1
ATOM 922 O O . GLN A 1 118 ? -7.738 18.424 26.559 1.00 49.59 118 GLN A O 1
ATOM 927 N N . GLU A 1 119 ? -6.848 16.377 26.507 1.00 47.09 119 GLU A N 1
ATOM 928 C CA . GLU A 1 119 ? -5.475 16.893 26.390 1.00 47.09 119 GLU A CA 1
ATOM 929 C C . GLU A 1 119 ? -5.207 17.506 25.012 1.00 47.09 119 GLU A C 1
ATOM 931 O O . GLU A 1 119 ? -4.594 18.563 24.932 1.00 47.09 119 GLU A O 1
ATOM 936 N N . THR A 1 120 ? -5.749 16.951 23.923 1.00 46.56 120 THR A N 1
ATOM 937 C CA . THR A 1 120 ? -5.603 17.574 22.594 1.00 46.56 120 THR A CA 1
ATOM 938 C C . THR A 1 120 ? -6.342 18.905 22.459 1.00 46.56 120 THR A C 1
ATOM 940 O O . THR A 1 120 ? -5.959 19.705 21.615 1.00 46.56 120 THR A O 1
ATOM 943 N N . ALA A 1 121 ? -7.362 19.171 23.284 1.00 47.28 121 ALA A N 1
ATOM 944 C CA . ALA A 1 121 ? -8.016 20.481 23.327 1.00 47.28 121 ALA A CA 1
ATOM 945 C C . ALA A 1 121 ? -7.187 21.505 24.125 1.00 47.28 121 ALA A C 1
ATOM 947 O O . ALA A 1 121 ? -7.085 22.658 23.719 1.00 47.28 121 ALA A O 1
ATOM 948 N N . ALA A 1 122 ? -6.522 21.078 25.204 1.00 47.75 122 ALA A N 1
ATOM 949 C CA . ALA A 1 122 ? -5.669 21.952 26.013 1.00 47.75 122 ALA A CA 1
ATOM 950 C C . ALA A 1 122 ? -4.372 22.372 25.293 1.00 47.75 122 ALA A C 1
ATOM 952 O O . ALA A 1 122 ? -3.876 23.471 25.519 1.00 47.75 122 ALA A O 1
ATOM 953 N N . TRP A 1 123 ? -3.844 21.546 24.383 1.00 46.81 123 TRP A N 1
ATOM 954 C CA . TRP A 1 123 ? -2.684 21.916 23.558 1.00 46.81 123 TRP A CA 1
ATOM 955 C C . TRP A 1 123 ? -3.044 22.730 22.305 1.00 46.81 123 TRP A C 1
ATOM 957 O O . TRP A 1 123 ? -2.144 23.267 21.663 1.00 46.81 123 TRP A O 1
ATOM 967 N N . GLN A 1 124 ? -4.332 22.858 21.962 1.00 49.12 124 GLN A N 1
ATOM 968 C CA . GLN A 1 124 ? -4.782 23.683 20.835 1.00 49.12 124 GLN A CA 1
ATOM 969 C C . GLN A 1 124 ? -5.019 25.154 21.221 1.00 49.12 124 GLN A C 1
ATOM 971 O O . GLN A 1 124 ? -4.976 26.009 20.344 1.00 49.12 124 GLN A O 1
ATOM 976 N N . GLU A 1 125 ? -5.202 25.468 22.510 1.00 48.62 125 GLU A N 1
ATOM 977 C CA . GLU A 1 125 ? -5.366 26.853 22.993 1.00 48.62 125 GLU A CA 1
ATOM 978 C C . GLU A 1 125 ? -4.055 27.542 23.415 1.00 48.62 125 GLU A C 1
ATOM 980 O O . GLU A 1 125 ? -4.054 28.746 23.656 1.00 48.62 125 GLU A O 1
ATOM 985 N N . VAL A 1 126 ? -2.921 26.831 23.477 1.00 55.88 126 VAL A N 1
ATOM 986 C CA . VAL A 1 126 ? -1.623 27.412 23.906 1.00 55.88 126 VAL A CA 1
ATOM 987 C C . VAL A 1 126 ? -0.593 27.463 22.764 1.00 55.88 126 VAL A C 1
ATOM 989 O O . VAL A 1 126 ? 0.592 27.695 22.985 1.00 55.88 126 VAL A O 1
ATOM 992 N N . GLY A 1 127 ? -1.020 27.260 21.516 1.00 51.91 127 GLY A N 1
ATOM 993 C CA . GLY A 1 127 ? -0.103 27.120 20.386 1.00 51.91 127 GLY A CA 1
ATOM 994 C C . GLY A 1 127 ? -0.637 27.630 19.056 1.00 51.91 127 GLY A C 1
ATOM 995 O O . GLY A 1 127 ? -0.649 26.850 18.107 1.00 51.91 127 GLY A O 1
ATOM 996 N N . LEU A 1 128 ? -1.073 28.897 19.008 1.00 42.31 128 LEU A N 1
ATOM 997 C CA . LEU A 1 128 ? -0.824 29.898 17.946 1.00 42.31 128 LEU A CA 1
ATOM 998 C C . LEU A 1 128 ? -1.630 31.178 18.204 1.00 42.31 128 LEU A C 1
ATOM 1000 O O . LEU A 1 128 ? -2.875 31.092 18.258 1.00 42.31 128 LEU A O 1
#

Foldseek 3Di:
DVVVVVVVVVVVVVVVVVVVVVVVVVVVVVVVVVVVVVVVVVVVVVVVVVVVVVVVVVVVVVVVVVVVVVVVPPPVLLVVLLVCQLVQDALVRSCVVSVDDSVSSVCSNVVRHVPDPVVVVVVVVPPD

pLDDT: mean 76.69, std 13.2, range [42.31, 94.25]

Secondary structure (DSSP, 8-state):
-HHHHHHHHHHHHHHHHHHHHHHHHHHHHHHHHHHHHHHHHHHHHHHHHHHHHHHHHHHHHHHHHHHHHHHHS--HHHHHHHHHHHTT--HHHHHHHHT--HHHHHHHHHHH-SSSTTHHHHTTSS--

Radius of gyration: 35.6 Å; chains: 1; bounding box: 78×40×92 Å